Protein AF-A0A0V8GBV1-F1 (afdb_monomer_lite)

Sequence (174 aa):
MRLFLKKRAISERYWIPQSDWQRTCARRNVKMQTRPYETFVGLAYNKEKQLVQITKNTLASASIFYVTLLEEQSIHPNILNQQSSLSVQQVHPESKHIDSVSEFELLDLYVRKEGIGERGLLLEALIDDLQCQYNKFSVHGSYNHISHSGLISLECFSRYGFKLENGKLIYQKT

Organism: NCBI:txid296995

Secondary structure (DSSP, 8-state):
-----------S-EEEPGGGHHHHHHHTT--PPP-TTEEEEEEEE-TT--EEEEEEEE-SSEEEEEEEE---TTT-TTGGG-EEEEEEEEEE---S-TTPPEEEEEEEEE--TT-TTHHHHHHHHHHHHHHHH-SSEEEEEEHHHHTTTTTS-THHHHTTT-EEETTEEEEEE-

Foldseek 3Di:
DDDPPPPPPLPQKFFDDPVCPVVVCVVQVWDDDDDPQKAWQGWMQGNVRFIWTWIWHDDPFKIKIWIATTHDCVPDVPSRPDIWMWMKGFPDDDDPDPPDATEIEGDETGADPPRRRVSVVRVVSVVVVCVVPDQWYKYKYQQCHHCVNVVNPPVSLVVSQWDADPRMTMHIDD

pLDDT: mean 83.97, std 16.9, range [31.09, 97.44]

Radius of gyration: 17.52 Å; chains: 1; bounding box: 58×37×48 Å

Structure (mmCIF, N/CA/C/O backbone):
data_AF-A0A0V8GBV1-F1
#
_entry.id   AF-A0A0V8GBV1-F1
#
loop_
_atom_site.group_PDB
_atom_site.id
_atom_site.type_symbol
_atom_site.label_atom_id
_atom_site.label_alt_id
_atom_site.label_comp_id
_atom_site.label_asym_id
_atom_site.label_entity_id
_atom_site.label_seq_id
_atom_site.pdbx_PDB_ins_code
_atom_site.Cartn_x
_atom_site.Cartn_y
_atom_site.Cartn_z
_atom_site.occupancy
_atom_site.B_iso_or_equiv
_atom_site.auth_seq_id
_atom_site.auth_comp_id
_atom_site.auth_asym_id
_atom_site.auth_atom_id
_atom_site.pdbx_PDB_model_num
ATOM 1 N N . MET A 1 1 ? -35.971 6.875 -22.076 1.00 33.56 1 MET A N 1
ATOM 2 C CA . MET A 1 1 ? -34.588 7.373 -21.918 1.00 33.56 1 MET A CA 1
ATOM 3 C C . MET A 1 1 ? -34.073 6.880 -20.566 1.00 33.56 1 MET A C 1
ATOM 5 O O . MET A 1 1 ? -34.588 7.306 -19.543 1.00 33.56 1 MET A O 1
ATOM 9 N N . ARG A 1 2 ? -33.210 5.853 -20.543 1.00 31.09 2 ARG A N 1
ATOM 10 C CA . ARG A 1 2 ? -32.771 5.193 -19.299 1.00 31.09 2 ARG A CA 1
ATOM 11 C C . ARG A 1 2 ? -31.700 6.048 -18.615 1.00 31.09 2 ARG A C 1
ATOM 13 O O . ARG A 1 2 ? -30.622 6.238 -19.169 1.00 31.09 2 ARG A O 1
ATOM 20 N N . LEU A 1 3 ? -32.017 6.557 -17.427 1.00 33.84 3 LEU A N 1
ATOM 21 C CA . LEU A 1 3 ? -31.075 7.213 -16.521 1.00 33.84 3 LEU A CA 1
ATOM 22 C C . LEU A 1 3 ? -30.039 6.183 -16.055 1.00 33.84 3 LEU A C 1
ATOM 24 O O . LEU A 1 3 ? -30.334 5.315 -15.235 1.00 33.84 3 LEU A O 1
ATOM 28 N N . PHE A 1 4 ? -28.820 6.271 -16.585 1.00 35.31 4 PHE A N 1
ATOM 29 C CA . PHE A 1 4 ? -27.673 5.564 -16.028 1.00 35.31 4 PHE A CA 1
ATOM 30 C C . PHE A 1 4 ? -27.295 6.230 -14.702 1.00 35.31 4 PHE A C 1
ATOM 32 O O . PHE A 1 4 ? -26.494 7.162 -14.654 1.00 35.31 4 PHE A O 1
ATOM 39 N N . LEU A 1 5 ? -27.881 5.744 -13.607 1.00 35.97 5 LEU A N 1
ATOM 40 C CA . LEU A 1 5 ? -27.329 5.931 -12.271 1.00 35.97 5 LEU A CA 1
ATOM 41 C C . LEU A 1 5 ? -25.940 5.284 -12.272 1.00 35.97 5 LEU A C 1
ATOM 43 O O . LEU A 1 5 ? -25.814 4.067 -12.135 1.00 35.97 5 LEU A O 1
ATOM 47 N N . LYS A 1 6 ? -24.887 6.094 -12.457 1.00 36.16 6 LYS A N 1
ATOM 48 C CA . LYS A 1 6 ? -23.524 5.709 -12.080 1.00 36.16 6 LYS A CA 1
ATOM 49 C C . LYS A 1 6 ? -23.612 5.252 -10.626 1.00 36.16 6 LYS A C 1
ATOM 51 O O . LYS A 1 6 ? -23.778 6.083 -9.733 1.00 36.16 6 LYS A O 1
ATOM 56 N N . LYS A 1 7 ? -23.561 3.935 -10.390 1.00 35.06 7 LYS A N 1
ATOM 57 C CA . LYS A 1 7 ? -23.352 3.376 -9.053 1.00 35.06 7 LYS A CA 1
ATOM 58 C C . LYS A 1 7 ? -22.144 4.119 -8.490 1.00 35.06 7 LYS A C 1
ATOM 60 O O . LYS A 1 7 ? -21.058 4.003 -9.051 1.00 35.06 7 LYS A O 1
ATOM 65 N N . ARG A 1 8 ? -22.344 4.943 -7.455 1.00 38.44 8 ARG A N 1
ATOM 66 C CA . ARG A 1 8 ? -21.233 5.535 -6.704 1.00 38.44 8 ARG A CA 1
ATOM 67 C C . ARG A 1 8 ? -20.349 4.363 -6.302 1.00 38.44 8 ARG A C 1
ATOM 69 O O . ARG A 1 8 ? -20.817 3.488 -5.577 1.00 38.44 8 ARG A O 1
ATOM 76 N N . ALA A 1 9 ? -19.133 4.306 -6.840 1.00 47.94 9 ALA A N 1
ATOM 77 C CA . ALA A 1 9 ? -18.145 3.349 -6.383 1.00 47.94 9 ALA A CA 1
ATOM 78 C C . ALA A 1 9 ? -18.009 3.583 -4.877 1.00 47.94 9 ALA A C 1
ATOM 80 O O . ALA A 1 9 ? -17.652 4.679 -4.445 1.00 47.94 9 ALA A O 1
ATOM 81 N N . ILE A 1 10 ? -18.438 2.610 -4.077 1.00 50.66 10 ILE A N 1
ATOM 82 C CA . ILE A 1 10 ? -18.266 2.670 -2.632 1.00 50.66 10 ILE A CA 1
ATOM 83 C C . ILE A 1 10 ? -16.757 2.641 -2.433 1.00 50.66 10 ILE A C 1
ATOM 85 O O . ILE A 1 10 ? -16.124 1.645 -2.779 1.00 50.66 10 ILE A O 1
ATOM 89 N N . SER A 1 11 ? -16.192 3.756 -1.965 1.00 56.62 11 SER A N 1
ATOM 90 C CA . SER A 1 11 ? -14.765 3.849 -1.676 1.00 56.62 11 SER A CA 1
ATOM 91 C C . SER A 1 11 ? -14.418 2.726 -0.708 1.00 56.62 11 SER A C 1
ATOM 93 O O . SER A 1 11 ? -14.950 2.682 0.401 1.00 56.62 11 SER A O 1
ATOM 95 N N . GLU A 1 12 ? -13.580 1.781 -1.135 1.00 65.94 12 GLU A N 1
ATOM 96 C CA . GLU A 1 12 ? -13.220 0.618 -0.312 1.00 65.94 12 GLU A CA 1
ATOM 97 C C . GLU A 1 12 ? -12.331 1.004 0.877 1.00 65.94 12 GLU A C 1
ATOM 99 O O . GLU A 1 12 ? -11.981 0.151 1.681 1.00 65.94 12 GLU A O 1
ATOM 104 N N . ARG A 1 13 ? -11.942 2.277 0.966 1.00 78.94 13 ARG A N 1
ATOM 105 C CA . ARG A 1 13 ? -11.096 2.866 2.001 1.00 78.94 13 ARG A CA 1
ATOM 106 C C . ARG A 1 13 ? -11.103 4.390 1.904 1.00 78.94 13 ARG A C 1
ATOM 108 O O . ARG A 1 13 ? -11.624 4.944 0.935 1.00 78.94 13 ARG A O 1
ATOM 115 N N . TYR A 1 14 ? -10.510 5.061 2.883 1.00 87.69 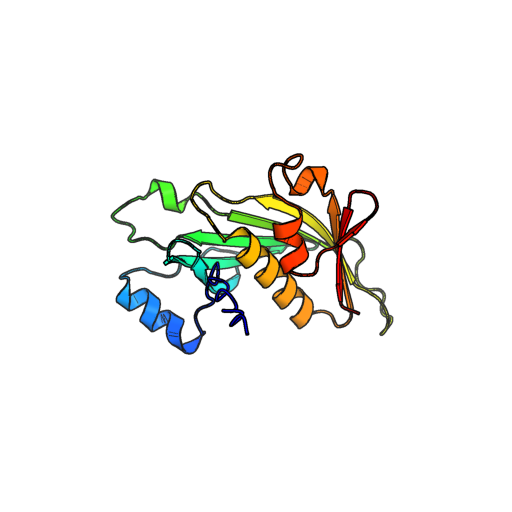14 TYR A N 1
ATOM 116 C CA . TYR A 1 14 ? -10.365 6.515 2.898 1.00 87.69 14 TYR A CA 1
ATOM 117 C C . TYR A 1 14 ? -9.114 6.937 3.671 1.00 87.69 14 TYR A C 1
ATOM 119 O O . TYR A 1 14 ? -9.041 6.692 4.874 1.00 87.69 14 TYR A O 1
ATOM 127 N N . TRP A 1 15 ? -8.159 7.593 3.008 1.00 93.69 15 TRP A N 1
ATOM 128 C CA . TRP A 1 15 ? -7.022 8.231 3.677 1.00 93.69 15 TRP A CA 1
ATOM 129 C C . TRP A 1 15 ? -7.487 9.444 4.476 1.00 93.69 15 TRP A C 1
ATOM 131 O O . TRP A 1 15 ? -8.223 10.295 3.980 1.00 93.69 15 TRP A O 1
ATOM 141 N N . ILE A 1 16 ? -7.059 9.520 5.730 1.00 94.44 16 ILE A N 1
ATOM 142 C CA . ILE A 1 16 ? -7.375 10.637 6.614 1.00 94.44 16 ILE A CA 1
ATOM 143 C C . ILE A 1 16 ? -6.343 11.740 6.353 1.00 94.44 16 ILE A C 1
ATOM 145 O O . ILE A 1 16 ? -5.144 11.456 6.410 1.00 94.44 16 ILE A O 1
ATOM 149 N N . PRO A 1 17 ? -6.766 12.992 6.106 1.00 94.62 17 PRO A N 1
ATOM 150 C CA . PRO A 1 17 ? -5.842 14.110 5.957 1.00 94.62 17 PRO A CA 1
ATOM 151 C C . PRO A 1 17 ? -4.926 14.262 7.172 1.00 94.62 17 PRO A C 1
ATOM 153 O O . PRO A 1 17 ? -5.359 14.080 8.311 1.00 94.62 17 PRO A O 1
ATOM 156 N N . GLN A 1 18 ? -3.674 14.661 6.946 1.00 92.69 18 GLN A N 1
ATOM 157 C CA . GLN A 1 18 ? -2.689 14.833 8.019 1.00 92.69 18 GLN A CA 1
ATOM 158 C C . GLN A 1 18 ? -3.154 15.785 9.128 1.00 92.69 18 GLN A C 1
ATOM 160 O O . GLN A 1 18 ? -2.941 15.518 10.311 1.00 92.69 18 GLN A O 1
ATOM 165 N N . SER A 1 19 ? -3.862 16.856 8.763 1.00 94.94 19 SER A N 1
ATOM 166 C CA . SER A 1 19 ? -4.460 17.812 9.704 1.00 94.94 19 SER A CA 1
ATOM 167 C C . SER A 1 19 ? -5.516 17.195 10.633 1.00 94.94 19 SER A C 1
ATOM 169 O O . SER A 1 19 ? -5.836 17.773 11.672 1.00 94.94 19 SER A O 1
ATOM 171 N N . ASP A 1 20 ? -6.045 16.017 10.296 1.00 95.25 20 ASP A N 1
ATOM 172 C CA . ASP A 1 20 ? -7.114 15.340 11.025 1.00 95.25 20 ASP A CA 1
ATOM 173 C C . ASP A 1 20 ? -6.639 14.154 11.865 1.00 95.25 20 ASP A C 1
ATOM 175 O O . ASP A 1 20 ? -7.445 13.599 12.619 1.00 95.25 20 ASP A O 1
ATOM 179 N N . TRP A 1 21 ? -5.363 13.760 11.787 1.00 94.19 21 TRP A N 1
ATOM 180 C CA . TRP A 1 21 ? -4.869 12.551 12.456 1.00 94.19 21 TRP A CA 1
ATOM 181 C C . TRP A 1 21 ? -5.071 12.591 13.972 1.00 94.19 21 TRP A C 1
ATOM 183 O O . TRP A 1 21 ? -5.759 11.731 14.523 1.00 94.19 21 TRP A O 1
ATOM 193 N N . GLN A 1 22 ? -4.564 13.631 14.644 1.00 91.75 22 GLN A N 1
ATOM 194 C CA . GLN A 1 22 ? -4.686 13.771 16.102 1.00 91.75 22 GLN A CA 1
ATOM 195 C C . GLN A 1 22 ? -6.151 13.787 16.556 1.00 91.75 22 GLN A C 1
ATOM 197 O O . GLN A 1 22 ? -6.534 13.074 17.484 1.00 91.75 22 GLN A O 1
ATOM 202 N N . ARG A 1 23 ? -6.992 14.558 15.853 1.00 93.69 23 ARG A N 1
ATOM 203 C CA . ARG A 1 23 ? -8.432 14.662 16.125 1.00 93.69 23 ARG A CA 1
ATOM 204 C C . ARG A 1 23 ? -9.128 13.310 15.976 1.00 93.69 23 ARG A C 1
ATOM 206 O O . ARG A 1 23 ? -10.001 12.975 16.774 1.00 93.69 23 ARG A O 1
ATOM 213 N N . THR A 1 24 ? -8.766 12.550 14.948 1.00 92.31 24 THR A N 1
ATOM 214 C CA . THR A 1 24 ? -9.372 11.252 14.645 1.00 92.31 24 THR A CA 1
ATOM 215 C C . THR A 1 24 ? -9.006 10.209 15.695 1.00 92.31 24 THR A C 1
ATOM 217 O O . THR A 1 24 ? -9.902 9.537 16.206 1.00 92.31 24 THR A O 1
ATOM 220 N N . CYS A 1 25 ? -7.730 10.134 16.082 1.00 90.19 25 CYS A N 1
ATOM 221 C CA . CYS A 1 25 ? -7.274 9.260 17.162 1.00 90.19 25 CYS A CA 1
ATOM 222 C C . CYS A 1 25 ? -7.949 9.603 18.497 1.00 90.19 25 CYS A C 1
ATOM 224 O O . CYS A 1 25 ? -8.494 8.713 19.146 1.00 90.19 25 CYS A O 1
ATOM 226 N N . ALA A 1 26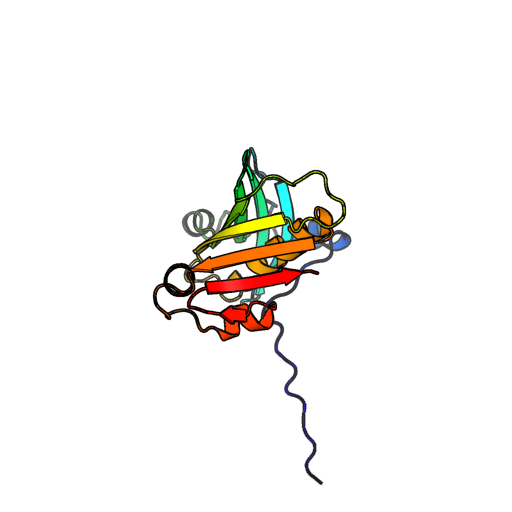 ? -8.010 10.891 18.861 1.00 89.44 26 ALA A N 1
ATOM 227 C CA . ALA A 1 26 ? -8.651 11.342 20.098 1.00 89.44 26 ALA A CA 1
ATOM 228 C C . ALA A 1 26 ? -10.145 10.976 20.154 1.00 89.44 26 ALA A C 1
ATOM 230 O O . ALA A 1 26 ? -10.619 10.464 21.163 1.00 89.44 26 ALA A O 1
ATOM 231 N N . ARG A 1 27 ? -10.887 11.167 19.052 1.00 89.19 27 ARG A N 1
ATOM 232 C CA . ARG A 1 27 ? -12.318 10.811 18.964 1.00 89.19 27 ARG A CA 1
ATOM 233 C C . ARG A 1 27 ? -12.593 9.319 19.123 1.00 89.19 27 ARG A C 1
ATOM 235 O O . ARG A 1 27 ? -13.683 8.952 19.544 1.00 89.19 27 ARG A O 1
ATOM 242 N N . ARG A 1 28 ? -11.645 8.472 18.726 1.00 85.12 28 ARG A N 1
ATOM 243 C CA . ARG A 1 28 ? -11.743 7.010 18.822 1.00 85.12 28 ARG A CA 1
ATOM 244 C C . ARG A 1 28 ? -11.073 6.458 20.081 1.00 85.12 28 ARG A C 1
ATOM 246 O O . ARG A 1 28 ? -11.062 5.248 20.240 1.00 85.12 28 ARG A O 1
ATOM 253 N N . ASN A 1 29 ? -10.518 7.328 20.931 1.00 86.31 29 ASN A N 1
ATOM 254 C CA . ASN A 1 29 ? -9.757 6.962 22.125 1.00 86.31 29 ASN A CA 1
ATOM 255 C C . ASN A 1 29 ? -8.619 5.957 21.843 1.00 86.31 29 ASN A C 1
ATOM 257 O O . ASN A 1 29 ? -8.317 5.075 22.643 1.00 86.31 29 ASN A O 1
ATOM 261 N N . VAL A 1 30 ? -7.961 6.101 20.689 1.00 86.38 30 VAL A N 1
ATOM 262 C CA . VAL A 1 30 ? -6.807 5.275 20.308 1.00 86.38 30 VAL A CA 1
ATOM 263 C C . VAL A 1 30 ? -5.535 6.106 20.244 1.00 86.38 30 VAL A C 1
ATOM 265 O O . VAL A 1 30 ? -5.568 7.325 20.059 1.00 86.38 30 VAL A O 1
ATOM 268 N N . LYS A 1 31 ? -4.388 5.435 20.352 1.00 85.38 31 LYS A N 1
ATOM 269 C CA . LYS A 1 31 ? -3.067 6.044 20.174 1.00 85.38 31 LYS A CA 1
ATOM 270 C C . LYS A 1 31 ? -2.412 5.490 18.917 1.00 85.38 31 LYS A C 1
ATOM 272 O O . LYS A 1 31 ? -2.490 4.292 18.659 1.00 85.38 31 LYS A O 1
ATOM 277 N N . MET A 1 32 ? -1.751 6.366 18.163 1.00 86.75 32 MET A N 1
ATOM 278 C CA . MET A 1 32 ? -0.847 5.936 17.096 1.00 86.75 32 MET A CA 1
ATOM 279 C C . MET A 1 32 ? 0.281 5.109 17.711 1.00 86.75 32 MET A C 1
ATOM 281 O O . MET A 1 32 ? 0.804 5.455 18.774 1.00 86.75 32 MET A O 1
ATOM 285 N N . GLN A 1 33 ? 0.621 4.000 17.065 1.00 83.31 33 GLN A N 1
ATOM 286 C CA . GLN A 1 33 ? 1.700 3.135 17.516 1.00 83.31 33 GLN A CA 1
ATOM 287 C C . GLN A 1 33 ? 3.030 3.682 17.008 1.00 83.31 33 GLN A C 1
ATOM 289 O O . GLN A 1 33 ? 3.184 3.935 15.817 1.00 83.31 33 GLN A O 1
ATOM 294 N N . THR A 1 34 ? 4.014 3.817 17.888 1.00 81.56 34 THR A N 1
ATOM 295 C CA . THR A 1 34 ? 5.388 4.113 17.475 1.00 81.56 34 THR A CA 1
ATOM 296 C C . THR A 1 34 ? 6.184 2.824 17.544 1.00 81.56 34 THR A C 1
ATOM 298 O O . THR A 1 34 ? 6.281 2.221 18.613 1.00 81.56 34 THR A O 1
ATOM 301 N N . ARG A 1 35 ? 6.746 2.396 16.414 1.00 81.44 35 ARG A N 1
ATOM 302 C CA . ARG A 1 35 ? 7.586 1.201 16.333 1.00 81.44 35 ARG A CA 1
ATOM 303 C C . ARG A 1 35 ? 9.012 1.599 15.955 1.00 81.44 35 ARG A C 1
ATOM 305 O O . ARG A 1 35 ? 9.182 2.443 15.074 1.00 81.44 35 ARG A O 1
ATOM 312 N N . PRO A 1 36 ? 10.041 1.040 16.615 1.00 79.38 36 PRO A N 1
ATOM 313 C CA . PRO A 1 36 ? 11.421 1.251 16.200 1.00 79.38 36 PRO A CA 1
ATOM 314 C C . PRO A 1 36 ? 11.602 0.835 14.735 1.00 79.38 36 PRO A C 1
ATOM 316 O O . PRO A 1 36 ? 11.075 -0.196 14.327 1.00 79.38 36 PRO A O 1
ATOM 319 N N . TYR A 1 37 ? 12.356 1.624 13.965 1.00 86.31 37 TYR A N 1
ATOM 320 C CA . TYR A 1 37 ? 12.694 1.359 12.553 1.00 86.31 37 TYR A CA 1
ATOM 321 C C . TYR A 1 37 ? 11.535 1.451 11.547 1.00 86.31 37 TYR A C 1
ATOM 323 O O . TYR A 1 37 ? 11.739 1.221 10.357 1.00 86.31 37 TYR A O 1
ATOM 331 N N . GLU A 1 38 ? 10.340 1.839 11.991 1.00 90.56 38 GLU A N 1
ATOM 332 C CA . GLU A 1 38 ? 9.210 2.121 11.114 1.00 90.56 38 GLU A CA 1
ATOM 333 C C . GLU A 1 38 ? 8.961 3.631 11.026 1.00 90.56 38 GLU A C 1
ATOM 335 O O . GLU A 1 38 ? 8.834 4.326 12.036 1.00 90.56 38 GLU A O 1
ATOM 340 N N . THR A 1 39 ? 8.863 4.146 9.805 1.00 93.25 39 THR A N 1
ATOM 341 C CA . THR A 1 39 ? 8.408 5.502 9.521 1.00 93.25 39 THR A CA 1
ATOM 342 C C . THR A 1 39 ? 6.897 5.520 9.348 1.00 93.25 39 THR A C 1
ATOM 344 O O . THR A 1 39 ? 6.276 4.591 8.828 1.00 93.25 39 THR A O 1
ATOM 347 N N . PHE A 1 40 ? 6.278 6.595 9.821 1.00 94.25 40 PHE A N 1
ATOM 348 C CA . PHE A 1 40 ? 4.844 6.789 9.698 1.00 94.25 40 PHE A CA 1
ATOM 349 C C . PHE A 1 40 ? 4.488 7.270 8.287 1.00 94.25 40 PHE A C 1
ATOM 351 O O . PHE A 1 40 ? 5.052 8.259 7.824 1.00 94.25 40 PHE A O 1
ATOM 358 N N . VAL A 1 41 ? 3.541 6.595 7.628 1.00 95.31 41 VAL A N 1
ATOM 359 C CA . VAL A 1 41 ? 3.074 6.944 6.273 1.00 95.31 41 VAL A CA 1
ATOM 360 C C . VAL A 1 41 ? 1.742 7.687 6.336 1.00 95.31 41 VAL A C 1
ATOM 362 O O . VAL A 1 41 ? 1.582 8.734 5.716 1.00 95.31 41 VAL A O 1
ATOM 365 N N . GLY A 1 42 ? 0.775 7.179 7.104 1.00 95.19 42 GLY A N 1
ATOM 366 C CA . GLY A 1 42 ? -0.536 7.816 7.188 1.00 95.19 42 GLY A CA 1
ATOM 367 C C . GLY A 1 42 ? -1.549 7.080 8.054 1.00 95.19 42 GLY A C 1
ATOM 368 O O . GLY A 1 42 ? -1.303 5.977 8.543 1.00 95.19 42 GLY A O 1
ATOM 369 N N . LEU A 1 43 ? -2.720 7.701 8.220 1.00 95.38 43 LEU A N 1
ATOM 370 C CA . LEU A 1 43 ? -3.913 7.053 8.766 1.00 95.38 43 LEU A CA 1
ATOM 371 C C . LEU A 1 43 ? -4.964 6.885 7.679 1.00 95.38 43 LEU A C 1
ATOM 373 O O . LEU A 1 43 ? -5.142 7.760 6.831 1.00 95.38 43 LEU A O 1
ATOM 377 N N . ALA A 1 44 ? -5.730 5.807 7.768 1.00 94.88 44 ALA A N 1
ATOM 378 C CA . ALA A 1 44 ? -6.871 5.588 6.899 1.00 94.88 44 ALA A CA 1
ATOM 379 C C . ALA A 1 44 ? -8.011 4.872 7.624 1.00 94.88 44 ALA A C 1
ATOM 381 O O . ALA A 1 44 ? -7.841 4.299 8.698 1.00 94.88 44 ALA A O 1
ATOM 382 N N . TYR A 1 45 ? -9.180 4.879 6.997 1.00 91.25 45 TYR A N 1
ATOM 383 C CA . TYR A 1 45 ? -10.226 3.906 7.258 1.00 91.25 45 TYR A CA 1
ATOM 384 C C . TYR A 1 45 ? -10.181 2.819 6.189 1.00 91.25 45 TYR A C 1
ATOM 386 O O . TYR A 1 45 ? -10.168 3.137 4.998 1.00 91.25 45 TYR A O 1
ATOM 394 N N . ASN A 1 46 ? -10.192 1.550 6.593 1.00 88.00 46 ASN A N 1
ATOM 395 C CA . ASN A 1 46 ? -10.396 0.443 5.656 1.00 88.00 46 ASN A CA 1
ATOM 396 C C . ASN A 1 46 ? -11.891 0.299 5.283 1.00 88.00 46 ASN A C 1
ATOM 398 O O . ASN A 1 46 ? -12.729 1.115 5.691 1.00 88.00 46 ASN A O 1
ATOM 402 N N . LYS A 1 47 ? -12.254 -0.737 4.515 1.00 85.12 47 LYS A N 1
ATOM 403 C CA . LYS A 1 47 ? -13.632 -0.923 4.019 1.00 85.12 47 LYS A CA 1
ATOM 404 C C . LYS A 1 47 ? -14.645 -1.114 5.143 1.00 85.12 47 LYS A C 1
ATOM 406 O O . LYS A 1 47 ? -15.805 -0.728 5.008 1.00 85.12 47 LYS A O 1
ATOM 411 N N . GLU A 1 48 ? -14.195 -1.671 6.259 1.00 84.44 48 GLU A N 1
ATOM 412 C CA . GLU A 1 48 ? -14.996 -1.918 7.457 1.00 84.44 48 GLU A CA 1
ATOM 413 C C . GLU A 1 48 ? -15.094 -0.684 8.368 1.00 84.44 48 GLU A C 1
ATOM 415 O O . GLU A 1 48 ? -15.661 -0.754 9.456 1.00 84.44 48 GLU A O 1
ATOM 420 N N . LYS A 1 49 ? -14.578 0.475 7.928 1.00 86.62 49 LYS A N 1
ATOM 421 C CA . LYS A 1 49 ? -14.491 1.720 8.715 1.00 86.62 49 LYS A CA 1
ATOM 422 C C . LYS A 1 49 ? -13.658 1.570 9.989 1.00 86.62 49 LYS A C 1
ATOM 424 O O . LYS A 1 49 ? -13.821 2.351 10.937 1.00 86.62 49 LYS A O 1
ATOM 429 N N . GLN A 1 50 ? -12.756 0.596 9.996 1.00 87.38 50 GLN A N 1
ATOM 430 C CA . GLN A 1 50 ? -11.753 0.449 11.032 1.00 87.38 50 GLN A CA 1
ATOM 431 C C . GLN A 1 50 ? -10.645 1.475 10.808 1.00 87.38 50 GLN A C 1
ATOM 433 O O . GLN A 1 50 ? -10.217 1.686 9.671 1.00 87.38 50 GLN A O 1
ATOM 438 N N . LEU A 1 51 ? -10.212 2.132 11.883 1.00 91.06 51 LEU A N 1
ATOM 439 C CA . LEU A 1 51 ? -9.101 3.075 11.833 1.00 91.06 51 LEU A CA 1
ATOM 440 C C . LEU A 1 51 ? -7.797 2.284 11.780 1.00 91.06 51 LEU A C 1
ATOM 442 O O . LEU A 1 51 ? -7.512 1.501 12.681 1.00 91.06 51 LEU A O 1
ATOM 446 N N . VAL A 1 52 ? -7.010 2.498 10.737 1.00 92.44 52 VAL A N 1
ATOM 447 C CA . VAL A 1 52 ? -5.737 1.815 10.536 1.00 92.44 5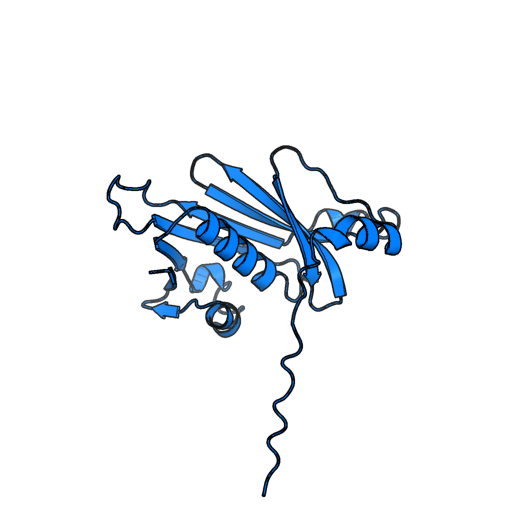2 VAL A CA 1
ATOM 448 C C . VAL A 1 52 ? -4.604 2.820 10.390 1.00 92.44 52 VAL A C 1
ATOM 450 O O . VAL A 1 52 ? -4.780 3.923 9.867 1.00 92.44 52 VAL A O 1
ATOM 453 N N . GLN A 1 53 ? -3.434 2.419 10.863 1.00 93.69 53 GLN A N 1
ATOM 454 C CA . GLN A 1 53 ? -2.175 3.123 10.713 1.00 93.69 53 GLN A CA 1
ATOM 455 C C . GLN A 1 53 ? -1.323 2.416 9.668 1.00 93.69 53 GLN A C 1
ATOM 457 O O . GLN A 1 53 ? -1.169 1.196 9.714 1.00 93.69 53 GLN A O 1
ATOM 462 N N . ILE A 1 54 ? -0.744 3.198 8.763 1.00 95.69 54 ILE A N 1
ATOM 463 C CA . ILE A 1 54 ? 0.175 2.719 7.744 1.00 95.69 54 ILE A CA 1
ATOM 464 C C . ILE A 1 54 ? 1.583 3.172 8.116 1.00 95.69 54 ILE A C 1
ATOM 466 O O . ILE A 1 54 ? 1.816 4.355 8.386 1.00 95.69 54 ILE A O 1
ATOM 470 N N . THR A 1 55 ? 2.515 2.229 8.133 1.00 95.25 55 THR A N 1
ATOM 471 C CA . THR A 1 55 ? 3.937 2.472 8.386 1.00 95.25 55 THR A CA 1
ATOM 472 C C . THR A 1 55 ? 4.795 1.815 7.315 1.00 95.25 55 THR A C 1
ATOM 474 O O . THR A 1 55 ? 4.340 0.928 6.592 1.00 95.25 55 THR A O 1
ATOM 477 N N . LYS A 1 56 ? 6.041 2.266 7.201 1.00 95.50 56 LYS A N 1
ATOM 478 C CA . LYS A 1 56 ? 7.045 1.736 6.282 1.00 95.50 56 LYS A CA 1
ATOM 479 C C . LYS A 1 56 ? 8.321 1.423 7.054 1.00 95.50 56 LYS A C 1
ATOM 481 O O . LYS A 1 56 ? 8.790 2.246 7.826 1.00 95.50 56 LYS A O 1
ATOM 486 N N . ASN A 1 57 ? 8.909 0.260 6.826 1.00 94.50 57 ASN A N 1
ATOM 487 C CA . ASN A 1 57 ? 10.266 -0.062 7.254 1.00 94.50 57 ASN A CA 1
ATOM 488 C C . ASN A 1 57 ? 11.172 -0.089 6.020 1.00 94.50 57 ASN A C 1
ATOM 490 O O . ASN A 1 57 ? 10.917 -0.848 5.082 1.00 94.50 57 ASN A O 1
ATOM 494 N N . THR A 1 58 ? 12.203 0.753 6.023 1.00 91.12 58 THR A N 1
ATOM 495 C CA . THR A 1 58 ? 13.187 0.842 4.941 1.00 91.12 58 THR A CA 1
ATOM 496 C C . THR A 1 58 ? 14.445 0.075 5.329 1.00 91.12 58 THR A C 1
ATOM 498 O O . THR A 1 58 ? 15.129 0.424 6.290 1.00 91.12 58 THR A O 1
ATOM 501 N N . LEU A 1 59 ? 14.779 -0.938 4.538 1.00 86.06 59 LEU A N 1
ATOM 502 C CA . LEU A 1 59 ? 16.032 -1.687 4.583 1.00 86.06 59 LEU A CA 1
ATOM 503 C C . LEU A 1 59 ? 16.928 -1.259 3.407 1.00 86.06 59 LEU A C 1
ATOM 505 O O . LEU A 1 59 ? 16.490 -0.534 2.518 1.00 86.06 59 LEU A O 1
ATOM 509 N N . ALA A 1 60 ? 18.182 -1.722 3.377 1.00 81.19 60 ALA A N 1
ATOM 510 C CA . ALA A 1 60 ? 19.186 -1.266 2.405 1.00 81.19 60 ALA A CA 1
ATOM 511 C C . ALA A 1 60 ? 18.734 -1.336 0.930 1.00 81.19 60 ALA A C 1
ATOM 513 O O . ALA A 1 60 ? 19.027 -0.425 0.165 1.00 81.19 60 ALA A O 1
ATOM 514 N N . SER A 1 61 ? 18.019 -2.392 0.535 1.00 84.38 61 SER A N 1
ATOM 515 C CA . SER A 1 61 ? 17.495 -2.576 -0.830 1.00 84.38 61 SER A CA 1
ATOM 516 C C . SER A 1 61 ? 16.010 -2.939 -0.867 1.00 84.38 61 SER A C 1
ATOM 518 O O . SER A 1 61 ? 15.481 -3.248 -1.931 1.00 84.38 61 SER A O 1
ATOM 520 N N . ALA A 1 62 ? 15.327 -2.930 0.277 1.00 91.81 62 ALA A N 1
ATOM 521 C CA . ALA A 1 62 ? 13.948 -3.385 0.385 1.00 91.81 62 ALA A CA 1
ATOM 522 C C . ALA A 1 62 ? 13.123 -2.433 1.241 1.00 91.81 62 ALA A C 1
ATOM 524 O O . ALA A 1 62 ? 13.632 -1.787 2.152 1.00 91.81 62 ALA A O 1
ATOM 525 N N . SER A 1 63 ? 11.833 -2.357 0.958 1.00 94.81 63 SER A N 1
ATOM 526 C CA . SER A 1 63 ? 10.868 -1.633 1.775 1.00 94.81 63 SER A CA 1
ATOM 527 C C . SER A 1 63 ? 9.706 -2.550 2.109 1.00 94.81 63 SER A C 1
ATOM 529 O O . SER A 1 63 ? 9.234 -3.305 1.258 1.00 94.81 63 SER A O 1
ATOM 531 N N . ILE A 1 64 ? 9.244 -2.482 3.353 1.00 95.94 64 ILE A N 1
ATOM 532 C CA . ILE A 1 64 ? 8.065 -3.213 3.810 1.00 95.94 64 ILE A CA 1
ATOM 533 C C . ILE A 1 64 ? 7.054 -2.204 4.334 1.00 95.94 64 ILE A C 1
ATOM 535 O O . ILE A 1 64 ? 7.360 -1.427 5.234 1.00 95.94 64 ILE A O 1
ATOM 539 N N . PHE A 1 65 ? 5.857 -2.216 3.766 1.00 96.88 65 PHE A N 1
ATOM 540 C CA . PHE A 1 65 ? 4.724 -1.421 4.213 1.00 96.88 65 PHE A CA 1
ATOM 541 C C . PHE A 1 65 ? 3.836 -2.278 5.097 1.00 96.88 65 PHE A C 1
ATOM 543 O O . PHE A 1 65 ? 3.574 -3.435 4.770 1.00 96.88 65 PHE A O 1
ATOM 550 N N . TYR A 1 66 ? 3.333 -1.696 6.178 1.00 94.69 66 TYR A N 1
ATOM 551 C CA . TYR A 1 66 ? 2.432 -2.356 7.110 1.00 94.69 66 TYR A CA 1
ATOM 552 C C . TYR A 1 66 ? 1.137 -1.571 7.237 1.00 94.69 66 TYR A C 1
ATOM 554 O O . TYR A 1 66 ? 1.153 -0.345 7.301 1.00 94.69 66 TYR A O 1
ATOM 562 N N . VAL A 1 67 ? 0.017 -2.282 7.341 1.00 93.94 67 VAL A N 1
ATOM 563 C CA . VAL A 1 67 ? -1.254 -1.738 7.825 1.00 93.94 67 VAL A CA 1
ATOM 564 C C . VAL A 1 67 ? -1.537 -2.369 9.179 1.00 93.94 67 VAL A C 1
ATOM 566 O O . VAL A 1 67 ? -1.642 -3.590 9.305 1.00 93.94 67 VAL A O 1
ATOM 569 N N . THR A 1 68 ? -1.664 -1.518 10.189 1.00 90.38 68 THR A N 1
ATOM 570 C CA . THR A 1 68 ? -1.926 -1.904 11.573 1.00 90.38 68 THR A CA 1
ATOM 571 C C . THR A 1 68 ? -3.272 -1.363 11.998 1.00 90.38 68 THR A C 1
ATOM 573 O O . THR A 1 68 ? -3.525 -0.163 11.903 1.00 90.38 68 THR A O 1
ATOM 576 N N . LEU A 1 69 ? -4.134 -2.233 12.503 1.00 89.31 69 LEU A N 1
ATOM 577 C CA . LEU A 1 69 ? -5.393 -1.815 13.091 1.00 89.31 69 LEU A CA 1
ATOM 578 C C . LEU A 1 69 ? -5.154 -1.027 14.389 1.00 89.31 69 LEU A C 1
ATOM 580 O O . LEU A 1 69 ? -4.420 -1.477 15.269 1.00 89.31 69 LEU A O 1
ATOM 584 N N . LEU A 1 70 ? -5.780 0.145 14.513 1.00 86.88 70 LEU A N 1
ATOM 585 C CA . LEU A 1 70 ? -5.792 0.930 15.744 1.00 86.88 70 LEU A CA 1
ATOM 586 C C . LEU A 1 70 ? -7.103 0.667 16.495 1.00 86.88 70 LEU A C 1
ATOM 588 O O . LEU A 1 70 ? -8.135 1.260 16.178 1.00 86.88 70 LEU A O 1
ATOM 592 N N . GLU A 1 71 ? -7.055 -0.201 17.504 1.00 76.44 71 GLU A N 1
ATOM 593 C CA . GLU A 1 71 ? -8.160 -0.417 18.450 1.00 76.44 71 GLU A CA 1
ATOM 594 C C . GLU A 1 71 ? -7.812 0.121 19.841 1.00 76.44 71 GLU A C 1
ATOM 596 O O . GLU A 1 71 ? -6.644 0.357 20.169 1.00 76.44 71 GLU A O 1
ATOM 601 N N . GLU A 1 72 ? -8.834 0.299 20.682 1.00 64.81 72 GLU A N 1
ATOM 602 C CA . GLU A 1 72 ? -8.615 0.468 22.116 1.00 64.81 72 GLU A CA 1
ATOM 603 C C . GLU A 1 72 ? -7.889 -0.770 22.660 1.00 64.81 72 GLU A C 1
ATOM 605 O O . GLU A 1 72 ? -8.363 -1.901 22.533 1.00 64.81 72 GLU A O 1
ATOM 610 N N . GLN A 1 73 ? -6.735 -0.552 23.300 1.00 54.75 73 GLN A N 1
ATOM 611 C CA . GLN A 1 73 ? -5.890 -1.617 23.864 1.00 54.75 73 GLN A CA 1
ATOM 612 C C . GLN A 1 73 ? -6.636 -2.531 24.852 1.00 54.75 73 GLN A C 1
ATOM 614 O O . GLN A 1 73 ? -6.200 -3.654 25.092 1.00 54.75 73 GLN A O 1
ATOM 619 N N . SER A 1 74 ? -7.748 -2.062 25.421 1.00 54.09 74 SER A N 1
ATOM 620 C CA . SER A 1 74 ? -8.578 -2.780 26.389 1.00 54.09 74 SER A CA 1
ATOM 621 C C . SER A 1 74 ? -9.466 -3.869 25.782 1.00 54.09 74 SER A C 1
ATOM 623 O O . SER A 1 74 ? -9.928 -4.724 26.533 1.00 54.09 74 SER A O 1
ATOM 625 N N . ILE A 1 75 ? -9.727 -3.856 24.469 1.00 55.75 75 ILE A N 1
ATOM 626 C CA . ILE A 1 75 ? -10.771 -4.706 23.876 1.00 55.75 75 ILE A CA 1
ATOM 627 C C . ILE A 1 75 ? -10.179 -6.001 23.295 1.00 55.75 75 ILE A C 1
ATOM 629 O O . ILE A 1 75 ? -10.670 -7.085 23.613 1.00 55.75 75 ILE A O 1
ATOM 633 N N . HIS A 1 76 ? -9.092 -5.932 22.513 1.00 49.69 76 HIS A N 1
ATOM 634 C CA . HIS A 1 76 ? -8.534 -7.109 21.825 1.00 49.69 76 HIS A CA 1
ATOM 635 C C . HIS A 1 76 ? -6.991 -7.092 21.697 1.00 49.69 76 HIS A C 1
ATOM 637 O O . HIS A 1 76 ? -6.454 -6.834 20.616 1.00 49.69 76 HIS A O 1
ATOM 643 N N . PRO A 1 77 ? -6.237 -7.458 22.753 1.00 49.47 77 PRO A N 1
ATOM 644 C CA . PRO A 1 77 ? -4.767 -7.476 22.725 1.00 49.47 77 PRO A CA 1
ATOM 645 C C . PRO A 1 77 ? -4.168 -8.383 21.632 1.00 49.47 77 PRO A C 1
ATOM 647 O O . PRO A 1 77 ? -3.076 -8.112 21.141 1.00 49.47 77 PRO A O 1
ATOM 650 N N . ASN A 1 78 ? -4.888 -9.426 21.203 1.00 48.72 78 ASN A N 1
ATOM 651 C CA . ASN A 1 78 ? -4.399 -10.388 20.208 1.00 48.72 78 ASN A CA 1
ATOM 652 C C . ASN A 1 78 ? -4.592 -9.945 18.745 1.00 48.72 78 ASN A C 1
ATOM 654 O O . ASN A 1 78 ? -3.865 -10.430 17.879 1.00 48.72 78 ASN A O 1
ATOM 658 N N . ILE A 1 79 ? -5.528 -9.032 18.450 1.00 49.03 79 ILE A N 1
ATOM 659 C CA . ILE A 1 79 ? -5.740 -8.513 17.081 1.00 49.03 79 ILE A CA 1
ATOM 660 C C . ILE A 1 79 ? -4.623 -7.523 16.706 1.00 49.03 79 ILE A C 1
ATOM 662 O O . ILE A 1 79 ? -4.208 -7.458 15.551 1.00 49.03 79 ILE A O 1
ATOM 666 N N . LEU A 1 80 ? -4.049 -6.833 17.698 1.00 46.72 80 LEU A N 1
ATOM 667 C CA . LEU A 1 80 ? -2.969 -5.846 17.544 1.00 46.72 80 LEU A CA 1
ATOM 668 C C . LEU A 1 80 ? -1.659 -6.407 16.951 1.00 46.72 80 LEU A C 1
ATOM 670 O O . LEU A 1 80 ? -0.840 -5.630 16.457 1.00 46.72 80 LEU A O 1
ATOM 674 N N . ASN A 1 81 ? -1.468 -7.732 16.961 1.00 52.00 81 ASN A N 1
ATOM 675 C CA . ASN A 1 81 ? -0.293 -8.395 16.380 1.00 52.00 81 ASN A CA 1
ATOM 676 C C . ASN A 1 81 ? -0.500 -8.861 14.932 1.00 52.00 81 ASN A C 1
ATOM 678 O O . ASN A 1 81 ? 0.444 -9.348 14.314 1.00 52.00 81 ASN A O 1
ATOM 682 N N . GLN A 1 82 ? -1.708 -8.731 14.378 1.00 66.06 82 GLN A N 1
ATOM 683 C CA . GLN A 1 82 ? -1.969 -9.084 12.987 1.00 66.06 82 GLN A CA 1
ATOM 684 C C . GLN A 1 82 ? -1.883 -7.835 12.113 1.00 66.06 82 GLN A C 1
ATOM 686 O O . GLN A 1 82 ? -2.727 -6.943 12.186 1.00 66.06 82 GLN A O 1
ATOM 691 N N . GLN A 1 83 ? -0.849 -7.777 11.279 1.00 85.06 83 GLN A N 1
ATOM 692 C CA . GLN A 1 83 ? -0.646 -6.708 10.308 1.00 85.06 83 GLN A CA 1
ATOM 693 C C . GLN A 1 83 ? -0.856 -7.251 8.902 1.00 85.06 83 GLN A C 1
ATOM 695 O O . GLN A 1 83 ? -0.483 -8.385 8.600 1.00 85.06 83 GLN A O 1
ATOM 700 N N . SER A 1 84 ? -1.439 -6.427 8.041 1.00 92.94 84 SER A N 1
ATOM 701 C CA . SER A 1 84 ? -1.304 -6.632 6.600 1.00 92.94 84 SER A CA 1
ATOM 702 C C . SER A 1 84 ? 0.028 -6.037 6.162 1.00 92.94 84 SER A C 1
ATOM 704 O O . SER A 1 84 ? 0.456 -5.023 6.719 1.00 92.94 84 SER A O 1
ATOM 706 N N . SER A 1 85 ? 0.682 -6.643 5.179 1.00 94.88 85 SER A N 1
ATOM 707 C CA . SER A 1 85 ? 2.008 -6.221 4.742 1.00 94.88 85 SER A CA 1
ATOM 708 C C . SER A 1 85 ? 2.192 -6.323 3.238 1.00 94.88 85 SER A C 1
ATOM 710 O O . SER A 1 85 ? 1.648 -7.209 2.583 1.00 94.88 85 SER A O 1
ATOM 712 N N . LEU A 1 86 ? 3.009 -5.423 2.705 1.00 96.69 86 LEU A N 1
ATOM 713 C CA . LEU A 1 86 ? 3.516 -5.468 1.340 1.00 96.69 86 LEU A CA 1
ATOM 714 C C . LEU A 1 86 ? 5.027 -5.321 1.395 1.00 96.69 86 LEU A C 1
ATOM 716 O O . LEU A 1 86 ? 5.515 -4.381 2.019 1.00 96.69 86 LEU A O 1
ATOM 720 N N . SER A 1 87 ? 5.760 -6.200 0.720 1.00 96.75 87 SER A N 1
ATOM 721 C CA . SER A 1 87 ? 7.216 -6.110 0.616 1.00 96.75 87 SER A CA 1
ATOM 722 C C . SER A 1 87 ? 7.654 -5.917 -0.830 1.00 96.75 87 SER A C 1
ATOM 724 O O . SER A 1 87 ? 7.153 -6.553 -1.757 1.00 96.75 87 SER A O 1
ATOM 726 N N . VAL A 1 88 ? 8.604 -5.007 -1.019 1.00 96.88 88 VAL A N 1
ATOM 727 C CA . VAL A 1 88 ? 9.181 -4.677 -2.318 1.00 96.88 88 VAL A CA 1
ATOM 728 C C . VAL A 1 88 ? 10.699 -4.598 -2.197 1.00 96.88 88 VAL A C 1
ATOM 730 O O . VAL A 1 88 ? 11.218 -4.134 -1.181 1.00 96.88 88 VAL A O 1
ATOM 733 N N . GLN A 1 89 ? 11.415 -5.026 -3.230 1.00 95.56 89 GLN A N 1
ATOM 734 C CA . GLN A 1 89 ? 12.868 -4.932 -3.315 1.00 95.56 89 GLN A CA 1
ATOM 735 C C . GLN A 1 89 ? 13.282 -4.197 -4.585 1.00 95.56 89 GLN A C 1
ATOM 737 O O . GLN A 1 89 ? 12.752 -4.454 -5.658 1.00 95.56 89 GLN A O 1
ATOM 742 N N . GLN A 1 90 ? 14.252 -3.295 -4.484 1.00 92.75 90 GLN A N 1
ATOM 743 C CA . GLN A 1 90 ? 14.876 -2.692 -5.655 1.00 92.75 90 GLN A CA 1
ATOM 744 C C . GLN A 1 90 ? 15.819 -3.712 -6.309 1.00 92.75 90 GLN A C 1
ATOM 746 O O . GLN A 1 90 ? 16.739 -4.214 -5.661 1.00 92.75 90 GLN A O 1
ATOM 751 N N . VAL A 1 91 ? 15.584 -4.025 -7.586 1.00 88.06 91 VAL A N 1
ATOM 752 C CA . VAL A 1 91 ? 16.342 -5.050 -8.333 1.00 88.06 91 VAL A CA 1
ATOM 753 C C . VAL A 1 91 ? 17.581 -4.442 -8.989 1.00 88.06 91 VAL A C 1
ATOM 755 O O . VAL A 1 91 ? 18.645 -5.056 -9.010 1.00 88.06 91 VAL A O 1
ATOM 758 N N . HIS A 1 92 ? 17.463 -3.198 -9.454 1.00 71.62 92 HIS A N 1
ATOM 759 C CA . HIS A 1 92 ? 18.551 -2.448 -10.070 1.00 71.62 92 HIS A CA 1
ATOM 760 C C . HIS A 1 92 ? 18.731 -1.106 -9.338 1.00 71.62 92 HIS A C 1
ATOM 762 O O . HIS A 1 92 ? 17.828 -0.263 -9.384 1.00 71.62 92 HIS A O 1
ATOM 768 N N . PRO A 1 93 ? 19.866 -0.883 -8.642 1.00 60.59 93 PRO A N 1
ATOM 769 C CA . PRO A 1 93 ? 20.221 0.438 -8.135 1.00 60.59 93 PRO A CA 1
ATOM 770 C C . PRO A 1 93 ? 20.313 1.403 -9.319 1.00 60.59 93 PRO A C 1
ATOM 772 O O . PRO A 1 93 ? 20.889 1.038 -10.344 1.00 60.59 93 PRO A O 1
ATOM 775 N N . GLU A 1 94 ? 19.728 2.596 -9.189 1.00 56.12 94 GLU A N 1
ATOM 776 C CA . GLU A 1 94 ? 19.664 3.612 -10.248 1.00 56.12 94 GLU A CA 1
ATOM 777 C C . GLU A 1 94 ? 20.955 3.682 -11.074 1.00 56.12 94 GLU A C 1
ATOM 779 O O . GLU A 1 94 ? 22.045 3.952 -10.557 1.00 56.12 94 GLU A O 1
ATOM 784 N N . SER A 1 95 ? 20.841 3.496 -12.390 1.00 52.91 95 SER A N 1
ATOM 785 C CA . SER A 1 95 ? 21.889 3.987 -13.279 1.00 52.91 95 SER A CA 1
ATOM 786 C C . SER A 1 95 ? 21.830 5.518 -13.241 1.00 52.91 95 SER A C 1
ATOM 788 O O . SER A 1 95 ? 20.743 6.083 -13.282 1.00 52.91 95 SER A O 1
ATOM 790 N N . LYS A 1 96 ? 22.965 6.222 -13.196 1.00 52.44 96 LYS A N 1
ATOM 791 C CA . LYS A 1 96 ? 23.030 7.702 -13.114 1.00 52.44 96 LYS A CA 1
ATOM 792 C C . LYS A 1 96 ? 22.484 8.447 -14.353 1.00 52.44 96 LYS A C 1
ATOM 794 O O . LYS A 1 96 ? 22.827 9.605 -14.584 1.00 52.44 96 LYS A O 1
ATOM 799 N N . HIS A 1 97 ? 21.678 7.796 -15.183 1.00 57.06 97 HIS A N 1
ATOM 800 C CA . HIS A 1 97 ? 21.066 8.376 -16.365 1.00 57.06 97 HIS A CA 1
ATOM 801 C C . HIS A 1 97 ? 19.689 8.942 -16.016 1.00 57.06 97 HIS A C 1
ATOM 803 O O . HIS A 1 97 ? 18.849 8.255 -15.439 1.00 57.06 97 HIS A O 1
ATOM 809 N N . ILE A 1 98 ? 19.459 10.193 -16.419 1.00 60.19 98 ILE A N 1
ATOM 810 C CA . ILE A 1 98 ? 18.223 10.967 -16.197 1.00 60.19 98 ILE A CA 1
ATOM 811 C C . ILE A 1 98 ? 16.972 10.258 -16.760 1.00 60.19 98 ILE A C 1
ATOM 813 O O . ILE A 1 98 ? 15.862 10.502 -16.297 1.00 60.19 98 ILE A O 1
ATOM 817 N N . ASP A 1 99 ? 17.153 9.336 -17.710 1.00 65.50 99 ASP A N 1
ATOM 818 C CA . ASP A 1 99 ? 16.083 8.540 -18.320 1.00 65.50 99 ASP A CA 1
ATOM 819 C C . ASP A 1 99 ? 15.943 7.116 -17.778 1.00 65.50 99 ASP A C 1
ATOM 821 O O . ASP A 1 99 ? 15.137 6.341 -18.298 1.00 65.50 99 ASP A O 1
ATOM 825 N N . SER A 1 100 ? 16.710 6.750 -16.754 1.00 74.31 100 SER A N 1
ATOM 826 C CA . SER A 1 100 ? 16.647 5.396 -16.220 1.00 74.31 100 SER A CA 1
ATOM 827 C C . SER A 1 100 ? 15.357 5.144 -15.444 1.00 74.31 100 SER A C 1
ATOM 829 O O . SER A 1 100 ? 14.840 6.011 -14.741 1.00 74.31 100 SER A O 1
ATOM 831 N N . VAL A 1 101 ? 14.808 3.946 -15.633 1.00 84.88 101 VAL A N 1
ATOM 832 C CA . VAL A 1 101 ? 13.627 3.468 -14.917 1.00 84.88 101 VAL A CA 1
ATOM 833 C C . VAL A 1 101 ? 14.121 2.690 -13.706 1.00 84.88 101 VAL A C 1
ATOM 835 O O . VAL A 1 101 ? 14.822 1.693 -13.869 1.00 84.88 101 VAL A O 1
ATOM 838 N N . SER A 1 102 ? 13.749 3.121 -12.503 1.00 89.44 102 SER A N 1
ATOM 839 C CA . SER A 1 102 ? 14.024 2.349 -11.289 1.00 89.44 102 SER A CA 1
ATOM 840 C C . SER A 1 102 ? 13.125 1.118 -11.243 1.00 89.44 102 SER A C 1
ATOM 842 O O . SER A 1 102 ? 11.905 1.224 -11.384 1.00 89.44 102 SER A O 1
ATOM 844 N N . GLU A 1 103 ? 13.713 -0.061 -11.067 1.00 92.94 103 GLU A N 1
ATOM 845 C CA . GLU A 1 103 ? 12.982 -1.327 -11.107 1.00 92.94 103 GLU A CA 1
ATOM 846 C C . GLU A 1 103 ? 12.857 -1.966 -9.731 1.00 92.94 103 GLU A C 1
ATOM 848 O O . GLU A 1 103 ? 13.836 -2.119 -8.993 1.00 92.94 103 GLU A O 1
ATOM 853 N N . PHE A 1 104 ? 11.636 -2.395 -9.432 1.00 95.25 104 PHE A N 1
ATOM 854 C CA . PHE A 1 104 ? 11.253 -2.965 -8.156 1.00 95.25 104 PHE A CA 1
ATOM 855 C C . PHE A 1 104 ? 10.545 -4.303 -8.343 1.00 95.25 104 PHE A C 1
ATOM 857 O O . PHE A 1 104 ? 9.634 -4.420 -9.161 1.00 95.25 104 PHE A O 1
ATOM 864 N N . GLU A 1 105 ? 10.913 -5.288 -7.534 1.00 96.75 105 GLU A N 1
ATOM 865 C CA . GLU A 1 105 ? 10.218 -6.561 -7.421 1.00 96.75 105 GLU A CA 1
ATOM 866 C C . GLU A 1 105 ? 9.250 -6.521 -6.234 1.00 96.75 105 GLU A C 1
ATOM 868 O O . GLU A 1 105 ? 9.658 -6.323 -5.091 1.00 96.75 105 GLU A O 1
ATOM 873 N N . LEU A 1 106 ? 7.958 -6.703 -6.501 1.00 97.06 106 LEU A N 1
ATOM 874 C CA . LEU A 1 106 ? 6.928 -6.950 -5.499 1.00 97.06 106 LEU A CA 1
ATOM 875 C C . LEU A 1 106 ? 7.058 -8.403 -5.032 1.00 97.06 106 LEU A C 1
ATOM 877 O O . LEU A 1 106 ? 6.725 -9.325 -5.781 1.00 97.06 106 LEU A O 1
ATOM 881 N N . LEU A 1 107 ? 7.546 -8.579 -3.804 1.00 95.31 107 LEU A N 1
ATOM 882 C CA . LEU A 1 107 ? 7.884 -9.882 -3.240 1.00 95.31 107 LEU A CA 1
ATOM 883 C C . LEU A 1 107 ? 6.664 -10.557 -2.618 1.00 95.31 107 LEU A C 1
ATOM 885 O O . LEU A 1 107 ? 6.399 -11.712 -2.922 1.00 95.31 107 LEU A O 1
ATOM 889 N N . ASP A 1 108 ? 5.913 -9.842 -1.779 1.00 93.75 108 ASP A N 1
ATOM 890 C CA . ASP A 1 108 ? 4.749 -10.393 -1.083 1.00 93.75 108 ASP A CA 1
ATOM 891 C C . ASP A 1 108 ? 3.660 -9.333 -0.846 1.00 93.75 108 ASP A C 1
ATOM 893 O O . ASP A 1 108 ? 3.930 -8.128 -0.766 1.00 93.75 108 ASP A O 1
ATOM 897 N N . LEU A 1 109 ? 2.413 -9.796 -0.733 1.00 94.00 109 LEU A N 1
ATOM 898 C CA . LEU A 1 109 ? 1.242 -8.988 -0.411 1.00 94.00 109 LEU A CA 1
ATOM 899 C C . LEU A 1 109 ? 0.260 -9.778 0.453 1.00 94.00 109 LEU A C 1
ATOM 901 O O . LEU A 1 109 ? -0.716 -10.366 -0.022 1.00 94.00 109 LEU A O 1
ATOM 905 N N . TYR A 1 110 ? 0.479 -9.701 1.755 1.00 92.12 110 TYR A N 1
ATOM 906 C CA . TYR A 1 110 ? -0.354 -10.351 2.744 1.00 92.12 110 TYR A CA 1
ATOM 907 C C . TYR A 1 110 ? -1.402 -9.389 3.310 1.00 92.12 110 TYR A C 1
ATOM 909 O O . TYR A 1 110 ? -1.126 -8.231 3.627 1.00 92.12 110 TYR A O 1
ATOM 917 N N . VAL A 1 111 ? -2.629 -9.883 3.473 1.00 90.69 111 VAL A N 1
ATOM 918 C CA . VAL A 1 111 ? -3.720 -9.149 4.120 1.00 90.69 111 VAL A CA 1
ATOM 919 C C . VAL A 1 111 ? -4.321 -10.022 5.208 1.00 90.69 111 VAL A C 1
ATOM 921 O O . VAL A 1 111 ? -4.707 -11.160 4.936 1.00 90.69 111 VAL A O 1
ATOM 924 N N . ARG A 1 112 ? -4.419 -9.483 6.428 1.00 87.44 112 ARG A N 1
ATOM 925 C CA . ARG A 1 112 ? -5.075 -10.159 7.558 1.00 87.44 112 ARG A CA 1
ATOM 926 C C . ARG A 1 112 ? -6.540 -10.461 7.227 1.00 87.44 112 ARG A C 1
ATOM 928 O O . ARG A 1 112 ? -7.162 -9.761 6.427 1.00 87.44 112 ARG A O 1
ATOM 935 N N . LYS A 1 113 ? -7.115 -11.488 7.851 1.00 81.56 113 LYS A N 1
ATOM 936 C CA . LYS A 1 113 ? -8.444 -12.021 7.500 1.00 81.56 113 LYS A CA 1
ATOM 937 C C . LYS A 1 113 ? -9.562 -10.967 7.559 1.00 81.56 113 LYS A C 1
ATOM 939 O O . LYS A 1 113 ? -10.456 -10.975 6.718 1.00 81.56 113 LYS A O 1
ATOM 944 N N . GLU A 1 114 ? -9.475 -10.041 8.503 1.00 77.81 114 GLU A N 1
ATOM 945 C CA . GLU A 1 114 ? -10.426 -8.951 8.748 1.00 77.81 114 GLU A CA 1
ATOM 946 C C . GLU A 1 114 ? -10.024 -7.651 8.012 1.00 77.81 114 GLU A C 1
ATOM 948 O O . GLU A 1 114 ? -10.700 -6.633 8.087 1.00 77.81 114 GLU A O 1
ATOM 953 N N . GLY A 1 115 ? -8.908 -7.653 7.277 1.00 78.12 115 GLY A N 1
ATOM 954 C CA . GLY A 1 115 ? -8.318 -6.484 6.620 1.00 78.12 115 GLY A CA 1
ATOM 955 C C . GLY A 1 115 ? -8.957 -6.129 5.277 1.00 78.12 115 GLY A C 1
ATOM 956 O O . GLY A 1 115 ? -8.252 -5.876 4.294 1.00 78.12 115 GLY A O 1
ATOM 957 N N . ILE A 1 116 ? -10.290 -6.126 5.176 1.00 79.44 116 ILE A N 1
ATOM 958 C CA . ILE A 1 116 ? -10.957 -5.888 3.889 1.00 79.44 116 ILE A CA 1
ATOM 959 C C . ILE A 1 116 ? -10.622 -4.479 3.371 1.00 79.44 116 ILE A C 1
ATOM 961 O O . ILE A 1 116 ? -10.908 -3.459 3.999 1.00 79.44 116 ILE A O 1
ATOM 965 N N . GLY A 1 117 ? -10.029 -4.423 2.176 1.00 81.56 117 GLY A N 1
ATOM 966 C CA . GLY A 1 117 ? -9.609 -3.178 1.523 1.00 81.56 117 GLY A CA 1
ATOM 967 C C . GLY A 1 117 ? -8.183 -2.721 1.858 1.00 81.56 117 GLY A C 1
ATOM 968 O O . GLY A 1 117 ? -7.678 -1.824 1.182 1.00 81.56 117 GLY A O 1
ATOM 969 N N . GLU A 1 118 ? -7.496 -3.361 2.812 1.00 91.06 118 GLU A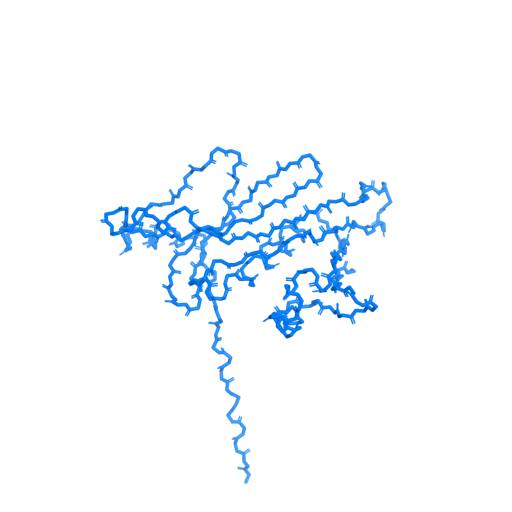 N 1
ATOM 970 C CA . GLU A 1 118 ? -6.120 -3.002 3.201 1.00 91.06 118 GLU A CA 1
ATOM 971 C C . GLU A 1 118 ? -5.103 -3.287 2.096 1.00 91.06 118 GLU A C 1
ATOM 973 O O . GLU A 1 118 ? -4.117 -2.568 1.969 1.00 91.06 118 GLU A O 1
ATOM 978 N N . ARG A 1 119 ? -5.393 -4.254 1.215 1.00 92.44 119 ARG A N 1
ATOM 979 C CA . ARG A 1 119 ? -4.567 -4.534 0.032 1.00 92.44 119 ARG A CA 1
ATOM 980 C C . ARG A 1 119 ? -4.270 -3.280 -0.770 1.00 92.44 119 ARG A C 1
ATOM 982 O O . ARG A 1 119 ? -3.136 -3.033 -1.152 1.00 92.44 119 ARG A O 1
ATOM 989 N N . GLY A 1 120 ? -5.304 -2.501 -1.063 1.00 92.50 120 GLY A N 1
ATOM 990 C CA . GLY A 1 120 ? -5.084 -1.318 -1.865 1.00 92.50 120 GLY A CA 1
ATOM 991 C C . GLY A 1 120 ? -4.540 -0.146 -1.048 1.00 92.50 120 GLY A C 1
ATOM 992 O O . GLY A 1 120 ? -3.945 0.726 -1.665 1.00 92.50 120 GLY A O 1
ATOM 993 N N . LEU A 1 121 ? -4.698 -0.108 0.287 1.00 94.56 121 LEU A N 1
ATOM 994 C CA . LEU A 1 121 ? -3.946 0.851 1.116 1.00 94.56 121 LEU A CA 1
ATOM 995 C C . LEU A 1 121 ? -2.445 0.611 0.953 1.00 94.56 121 LEU A C 1
ATOM 997 O O . LEU A 1 121 ? -1.696 1.557 0.755 1.00 94.56 121 LEU A O 1
ATOM 1001 N N . LEU A 1 122 ? -2.027 -0.657 0.981 1.00 96.44 122 LEU A N 1
ATOM 1002 C CA . LEU A 1 122 ? -0.635 -1.047 0.771 1.00 96.44 122 LEU A CA 1
ATOM 1003 C C . LEU A 1 122 ? -0.141 -0.692 -0.638 1.00 96.44 122 LEU A C 1
ATOM 1005 O O . LEU A 1 122 ? 0.943 -0.137 -0.776 1.00 96.44 122 LEU A O 1
ATOM 1009 N N . LEU A 1 123 ? -0.937 -0.975 -1.677 1.00 96.25 123 LEU A N 1
ATOM 1010 C CA . LEU A 1 123 ? -0.569 -0.639 -3.059 1.00 96.25 123 LEU A CA 1
ATOM 1011 C C . LEU A 1 123 ? -0.483 0.877 -3.289 1.00 96.25 123 LEU A C 1
ATOM 1013 O O . LEU A 1 123 ? 0.443 1.324 -3.954 1.00 96.25 123 LEU A O 1
ATOM 1017 N N . GLU A 1 124 ? -1.406 1.668 -2.736 1.00 95.75 124 GLU A N 1
ATOM 1018 C CA . GLU A 1 124 ? -1.336 3.137 -2.810 1.00 95.75 124 GLU A CA 1
ATOM 1019 C C . GLU A 1 124 ? -0.129 3.678 -2.050 1.00 95.75 124 GLU A C 1
ATOM 1021 O O . GLU A 1 124 ? 0.621 4.465 -2.611 1.00 95.75 124 GLU A O 1
ATOM 1026 N N . ALA A 1 125 ? 0.113 3.201 -0.825 1.00 96.56 125 ALA A N 1
ATOM 1027 C CA . ALA A 1 125 ? 1.272 3.614 -0.039 1.00 96.56 125 ALA A CA 1
ATOM 1028 C C . ALA A 1 125 ? 2.593 3.334 -0.772 1.00 96.56 125 ALA A C 1
ATOM 1030 O O . ALA A 1 125 ? 3.474 4.187 -0.782 1.00 96.56 125 ALA A O 1
ATOM 1031 N N . LEU A 1 126 ? 2.710 2.170 -1.424 1.00 97.38 126 LEU A N 1
ATOM 1032 C CA . LEU A 1 126 ? 3.852 1.842 -2.277 1.00 97.38 126 LEU A CA 1
ATOM 1033 C C . LEU A 1 126 ? 3.981 2.815 -3.454 1.00 97.38 126 LEU A C 1
ATOM 1035 O O . LEU A 1 126 ? 5.064 3.337 -3.706 1.00 97.38 126 LEU A O 1
ATOM 1039 N N . ILE A 1 127 ? 2.898 3.020 -4.206 1.00 96.50 127 ILE A N 1
ATOM 1040 C CA . ILE A 1 127 ? 2.919 3.852 -5.413 1.00 96.50 127 ILE A CA 1
ATOM 1041 C C . ILE A 1 127 ? 3.273 5.297 -5.057 1.00 96.50 127 ILE A C 1
ATOM 1043 O O . ILE A 1 127 ? 4.144 5.869 -5.709 1.00 96.50 127 ILE A O 1
ATOM 1047 N N . ASP A 1 128 ? 2.645 5.864 -4.029 1.00 95.38 128 ASP A N 1
ATOM 1048 C CA . ASP A 1 128 ? 2.880 7.241 -3.593 1.00 95.38 128 ASP A CA 1
ATOM 1049 C C . ASP A 1 128 ? 4.319 7.419 -3.085 1.00 95.38 128 ASP A C 1
ATOM 1051 O O . ASP A 1 128 ? 4.985 8.395 -3.436 1.00 95.38 128 ASP A O 1
ATOM 1055 N N . ASP A 1 129 ? 4.842 6.450 -2.326 1.00 95.06 129 ASP A N 1
ATOM 1056 C CA . ASP A 1 129 ? 6.222 6.464 -1.834 1.00 95.06 129 ASP A CA 1
ATOM 1057 C C . ASP A 1 129 ? 7.242 6.457 -2.982 1.00 95.06 129 ASP A C 1
ATOM 1059 O O . ASP A 1 129 ? 8.174 7.267 -2.985 1.00 95.06 129 ASP A O 1
ATOM 1063 N N . LEU A 1 130 ? 7.044 5.597 -3.988 1.00 93.75 130 LEU A N 1
ATOM 1064 C CA . LEU A 1 130 ? 7.915 5.543 -5.162 1.00 93.75 130 LEU A CA 1
ATOM 1065 C C . LEU A 1 130 ? 7.775 6.792 -6.040 1.00 93.75 130 LEU A C 1
ATOM 1067 O O . LEU A 1 130 ? 8.780 7.295 -6.532 1.00 93.75 130 LEU A O 1
ATOM 1071 N N . GLN A 1 131 ? 6.568 7.343 -6.198 1.00 93.88 131 GLN A N 1
ATOM 1072 C CA . GLN A 1 131 ? 6.351 8.593 -6.939 1.00 93.88 131 GLN A CA 1
ATOM 1073 C C . GLN A 1 131 ? 7.056 9.794 -6.300 1.00 93.88 131 GLN A C 1
ATOM 1075 O O . GLN A 1 131 ? 7.497 10.689 -7.016 1.00 93.88 131 GLN A O 1
ATOM 1080 N N . CYS A 1 132 ? 7.181 9.821 -4.971 1.00 90.88 132 CYS A N 1
ATOM 1081 C CA . CYS A 1 132 ? 7.913 10.880 -4.273 1.00 90.88 132 CYS A CA 1
ATOM 1082 C C . CYS A 1 132 ? 9.433 10.801 -4.485 1.00 90.88 132 CYS A C 1
ATOM 1084 O O . CYS A 1 132 ? 10.118 11.809 -4.324 1.00 90.88 132 CYS A O 1
ATOM 1086 N N . GLN A 1 133 ? 9.964 9.616 -4.803 1.00 89.94 133 GLN A N 1
ATOM 1087 C CA . GLN A 1 133 ? 11.405 9.353 -4.875 1.00 89.94 133 GLN A CA 1
ATOM 1088 C C . GLN A 1 133 ? 11.930 9.231 -6.309 1.00 89.94 133 GLN A C 1
ATOM 1090 O O . GLN A 1 133 ? 13.079 9.579 -6.563 1.00 89.94 133 GLN A O 1
ATOM 1095 N N . TYR A 1 134 ? 11.102 8.765 -7.247 1.00 88.50 134 TYR A N 1
ATOM 1096 C CA . TYR A 1 134 ? 11.526 8.400 -8.595 1.00 88.50 134 TYR A CA 1
ATOM 1097 C C . TYR A 1 134 ? 10.643 9.049 -9.658 1.00 88.50 134 TYR A C 1
ATOM 1099 O O . TYR A 1 134 ? 9.417 8.950 -9.627 1.00 88.50 134 TYR A O 1
ATOM 1107 N N . ASN A 1 135 ? 11.279 9.634 -10.675 1.00 87.31 135 ASN A N 1
ATOM 1108 C CA . ASN A 1 135 ? 10.574 10.199 -11.830 1.00 87.31 135 ASN A CA 1
ATOM 1109 C C . ASN A 1 135 ? 9.959 9.107 -12.719 1.00 87.31 135 ASN A C 1
ATOM 1111 O O . ASN A 1 135 ? 8.848 9.262 -13.228 1.00 87.31 135 ASN A O 1
ATOM 1115 N N . LYS A 1 136 ? 10.701 8.008 -12.907 1.00 90.94 136 LYS A N 1
ATOM 1116 C CA . LYS A 1 136 ? 10.320 6.847 -13.712 1.00 90.94 136 LYS A CA 1
ATOM 1117 C C . LYS A 1 136 ? 10.606 5.584 -12.916 1.00 90.94 136 LYS A C 1
ATOM 1119 O O . LYS A 1 136 ? 11.730 5.384 -12.459 1.00 90.94 136 LYS A O 1
ATOM 1124 N N . PHE A 1 137 ? 9.610 4.722 -12.768 1.00 93.31 137 PHE A N 1
ATOM 1125 C CA . PHE A 1 137 ? 9.792 3.453 -12.074 1.00 93.31 137 PHE A CA 1
ATOM 1126 C C . PHE A 1 137 ? 8.851 2.371 -12.593 1.00 93.31 137 PHE A C 1
ATOM 1128 O O . PHE A 1 137 ? 7.786 2.650 -13.153 1.00 93.31 137 PHE A O 1
ATOM 1135 N N . SER A 1 138 ? 9.244 1.119 -12.383 1.00 95.31 138 SER A N 1
ATOM 1136 C CA . SER A 1 138 ? 8.399 -0.043 -12.616 1.00 95.31 138 SER A CA 1
ATOM 1137 C C . SER A 1 138 ? 8.394 -0.958 -11.399 1.00 95.31 138 SER A C 1
ATOM 1139 O O . SER A 1 138 ? 9.413 -1.140 -10.738 1.00 95.31 138 SER A O 1
ATOM 1141 N N . VAL A 1 139 ? 7.230 -1.529 -11.106 1.00 97.00 139 VAL A N 1
ATOM 1142 C CA . VAL A 1 139 ? 7.056 -2.562 -10.086 1.00 97.00 139 VAL A CA 1
ATOM 1143 C C . VAL A 1 139 ? 6.573 -3.818 -10.789 1.00 97.00 139 VAL A C 1
ATOM 1145 O O . VAL A 1 139 ? 5.558 -3.777 -11.484 1.00 97.00 139 VAL A O 1
ATOM 1148 N N . HIS A 1 140 ? 7.270 -4.931 -10.605 1.00 96.75 140 HIS A N 1
ATOM 1149 C CA . HIS A 1 140 ? 6.914 -6.217 -11.186 1.00 96.75 140 HIS A CA 1
ATOM 1150 C C . HIS A 1 140 ? 6.828 -7.309 -10.120 1.00 96.75 140 HIS A C 1
ATOM 1152 O O . HIS A 1 140 ? 7.581 -7.298 -9.163 1.00 96.75 140 HIS A O 1
ATOM 1158 N N . GLY A 1 141 ? 5.937 -8.283 -10.275 1.00 96.31 141 GLY A N 1
ATOM 1159 C CA . GLY A 1 141 ? 5.847 -9.416 -9.349 1.00 96.31 141 GLY A CA 1
ATOM 1160 C C . GLY A 1 141 ? 5.137 -10.608 -9.973 1.00 96.31 141 GLY A C 1
ATOM 1161 O O . GLY A 1 141 ? 4.343 -10.454 -10.901 1.00 96.31 141 GLY A O 1
ATOM 1162 N N . SER A 1 142 ? 5.412 -11.817 -9.487 1.00 96.56 142 SER A N 1
ATOM 1163 C CA . SER A 1 142 ? 4.724 -13.027 -9.955 1.00 96.56 142 SER A CA 1
ATOM 1164 C C . SER A 1 142 ? 3.244 -12.976 -9.577 1.00 96.56 142 SER A C 1
ATOM 1166 O O . SER A 1 142 ? 2.909 -12.998 -8.393 1.00 96.56 142 SER A O 1
ATOM 1168 N N . TYR A 1 143 ? 2.336 -12.956 -10.562 1.00 95.50 143 TYR A N 1
ATOM 1169 C CA . TYR A 1 143 ? 0.900 -12.927 -10.267 1.00 95.50 143 TYR A CA 1
ATOM 1170 C C . TYR A 1 143 ? 0.476 -14.171 -9.490 1.00 95.50 143 TYR A C 1
ATOM 1172 O O . TYR A 1 143 ? -0.275 -14.059 -8.529 1.00 95.50 143 TYR A O 1
ATOM 1180 N N . ASN A 1 144 ? 0.990 -15.348 -9.858 1.00 94.06 144 ASN A N 1
ATOM 1181 C CA . ASN A 1 144 ? 0.659 -16.599 -9.175 1.00 94.06 144 ASN A CA 1
ATOM 1182 C C . ASN A 1 144 ? 1.066 -16.563 -7.693 1.00 94.06 144 ASN A C 1
ATOM 1184 O O . ASN A 1 144 ? 0.310 -17.017 -6.843 1.00 94.06 144 ASN A O 1
ATOM 1188 N N . HIS A 1 145 ? 2.222 -15.979 -7.373 1.00 93.56 145 HIS A N 1
ATOM 1189 C CA . HIS A 1 145 ? 2.670 -15.849 -5.988 1.00 93.56 145 HIS A CA 1
ATOM 1190 C C . HIS A 1 145 ? 1.837 -14.810 -5.222 1.00 93.56 145 HIS A C 1
ATOM 1192 O O . HIS A 1 145 ? 1.163 -15.152 -4.255 1.00 93.56 145 HIS A O 1
ATOM 1198 N N . ILE A 1 146 ? 1.786 -13.574 -5.727 1.00 93.88 146 ILE A N 1
ATOM 1199 C CA . ILE A 1 146 ? 1.134 -12.427 -5.075 1.00 93.88 146 ILE A CA 1
ATOM 1200 C C . ILE A 1 146 ? -0.384 -12.601 -4.938 1.00 93.88 146 ILE A C 1
ATOM 1202 O O . ILE A 1 146 ? -1.004 -12.060 -4.026 1.00 93.88 146 ILE A O 1
ATOM 1206 N N . SER A 1 147 ? -1.017 -13.349 -5.844 1.00 89.38 147 SER A N 1
ATOM 1207 C CA . SER A 1 147 ? -2.453 -13.637 -5.768 1.00 89.38 147 SER A CA 1
ATOM 1208 C C . SER A 1 147 ? -2.802 -14.864 -4.927 1.00 89.38 147 SER A C 1
ATOM 1210 O O . SER A 1 147 ? -3.980 -15.223 -4.870 1.00 89.38 147 SER A O 1
ATOM 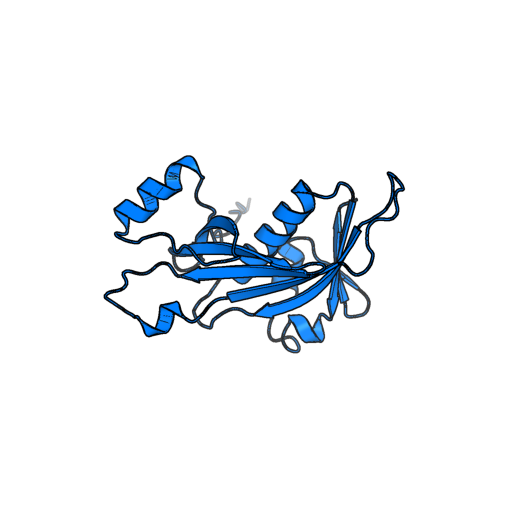1212 N N . HIS A 1 148 ? -1.807 -15.513 -4.310 1.00 87.31 148 HIS A N 1
ATOM 1213 C CA . HIS A 1 148 ? -1.939 -16.813 -3.649 1.00 87.31 148 HIS A CA 1
ATOM 1214 C C . HIS A 1 148 ? -2.623 -17.838 -4.564 1.00 87.31 148 HIS A C 1
ATOM 1216 O O . HIS A 1 148 ? -3.675 -18.389 -4.244 1.00 87.31 148 HIS A O 1
ATOM 1222 N N . SER A 1 149 ? -2.058 -18.035 -5.752 1.00 86.75 149 SER A N 1
ATOM 1223 C CA . SER A 1 149 ? -2.584 -18.925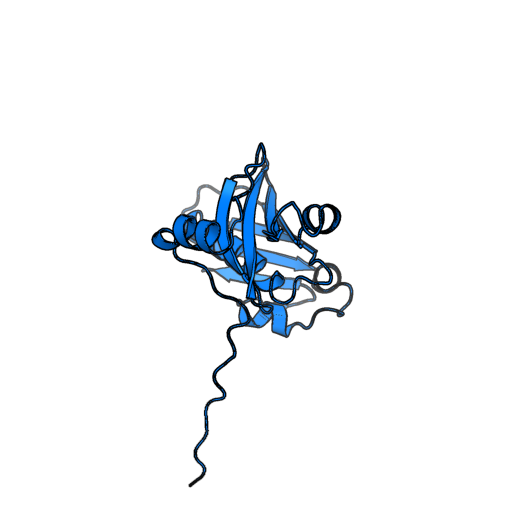 -6.789 1.00 86.75 149 SER A CA 1
ATOM 1224 C C . SER A 1 149 ? -4.006 -18.602 -7.244 1.00 86.75 149 SER A C 1
ATOM 1226 O O . SER A 1 149 ? -4.831 -19.488 -7.453 1.00 86.75 149 SER A O 1
ATOM 1228 N N . GLY A 1 150 ? -4.282 -17.310 -7.441 1.00 80.88 150 GLY A N 1
ATOM 1229 C CA . GLY A 1 150 ? -5.533 -16.820 -8.020 1.00 80.88 150 GLY A CA 1
ATOM 1230 C C . GLY A 1 150 ? -6.667 -16.605 -7.018 1.00 80.88 150 GLY A C 1
ATOM 1231 O O . GLY A 1 150 ? -7.754 -16.198 -7.425 1.00 80.88 150 GLY A O 1
ATOM 1232 N N . LEU A 1 151 ? -6.430 -16.802 -5.716 1.00 85.50 151 LEU A N 1
ATOM 1233 C CA . LEU A 1 151 ? -7.401 -16.453 -4.669 1.00 85.50 151 LEU A CA 1
ATOM 1234 C C . LEU A 1 151 ? -7.722 -14.951 -4.660 1.00 85.50 151 LEU A C 1
ATOM 1236 O O . LEU A 1 151 ? -8.802 -14.538 -4.233 1.00 85.50 151 LEU A O 1
ATOM 1240 N N . ILE A 1 152 ? -6.795 -14.126 -5.150 1.00 87.19 152 ILE A N 1
ATOM 1241 C CA . ILE A 1 152 ? -6.984 -12.689 -5.328 1.00 87.19 152 ILE A CA 1
ATOM 1242 C C . ILE A 1 152 ? -7.196 -12.378 -6.815 1.00 87.19 152 ILE A C 1
ATOM 1244 O O . ILE A 1 152 ? -6.306 -12.564 -7.649 1.00 87.19 152 ILE A O 1
ATOM 1248 N N . SER A 1 153 ? -8.371 -11.830 -7.136 1.00 90.06 153 SER A N 1
ATOM 1249 C CA . SER A 1 153 ? -8.718 -11.407 -8.497 1.00 90.06 153 SER A CA 1
ATOM 1250 C C . SER A 1 153 ? -7.732 -10.373 -9.048 1.00 90.06 153 SER A C 1
ATOM 1252 O O . SER A 1 153 ? -7.325 -9.449 -8.340 1.00 90.06 153 SER A O 1
ATOM 1254 N N . LEU A 1 154 ? -7.417 -10.476 -10.343 1.00 91.81 154 LEU A N 1
ATOM 1255 C CA . LEU A 1 154 ? -6.627 -9.483 -11.077 1.00 91.81 154 LEU A CA 1
ATOM 1256 C C . LEU A 1 154 ? -7.208 -8.064 -10.951 1.00 91.81 154 LEU A C 1
ATOM 1258 O O . LEU A 1 154 ? -6.459 -7.089 -10.906 1.00 91.81 154 LEU A O 1
ATOM 1262 N N . GLU A 1 155 ? -8.533 -7.940 -10.830 1.00 91.38 155 GLU A N 1
ATOM 1263 C CA . GLU A 1 155 ? -9.206 -6.647 -10.671 1.00 91.38 155 GLU A CA 1
ATOM 1264 C C . GLU A 1 155 ? -8.734 -5.887 -9.418 1.00 91.38 155 GLU A C 1
ATOM 1266 O O . GLU A 1 155 ? -8.714 -4.657 -9.394 1.00 91.38 155 GLU A O 1
ATOM 1271 N N . CYS A 1 156 ? -8.290 -6.605 -8.379 1.00 88.94 156 CYS A N 1
ATOM 1272 C CA . CYS A 1 156 ? -7.728 -5.988 -7.179 1.00 88.94 156 CYS A CA 1
ATOM 1273 C C . CYS A 1 156 ? -6.413 -5.246 -7.442 1.00 88.94 156 CYS A C 1
ATOM 1275 O O . CYS A 1 156 ? -6.048 -4.403 -6.630 1.00 88.94 156 CYS A O 1
ATOM 1277 N N . PHE A 1 157 ? -5.715 -5.552 -8.534 1.00 94.00 157 PHE A N 1
ATOM 1278 C CA . PHE A 1 157 ? -4.454 -4.922 -8.917 1.00 94.00 157 PHE A CA 1
ATOM 1279 C C . PHE A 1 157 ? -4.667 -3.916 -10.049 1.00 94.00 157 PHE A C 1
ATOM 1281 O O . PHE A 1 157 ? -4.140 -2.804 -9.996 1.00 94.00 157 PHE A O 1
ATOM 1288 N N . SER A 1 158 ? -5.494 -4.259 -11.043 1.00 94.69 158 SER A N 1
ATOM 1289 C CA . SER A 1 158 ? -5.715 -3.401 -12.213 1.00 94.69 158 SER A CA 1
ATOM 1290 C C . SER A 1 158 ? -6.395 -2.075 -11.885 1.00 94.69 158 SER A C 1
ATOM 1292 O O . SER A 1 158 ? -6.112 -1.070 -12.535 1.00 94.69 158 SER A O 1
ATOM 1294 N N . ARG A 1 159 ? -7.209 -2.025 -10.821 1.00 92.75 159 ARG A N 1
ATOM 1295 C CA . ARG A 1 159 ? -7.762 -0.769 -10.281 1.00 92.75 159 ARG A CA 1
ATOM 1296 C C . ARG A 1 159 ? -6.684 0.232 -9.835 1.00 92.75 159 ARG A C 1
ATOM 1298 O O . ARG A 1 159 ? -6.976 1.421 -9.797 1.00 92.75 159 ARG A O 1
ATOM 1305 N N . TYR A 1 160 ? -5.465 -0.229 -9.542 1.00 92.88 160 TYR A N 1
ATOM 1306 C CA . TYR A 1 160 ? -4.312 0.599 -9.155 1.00 92.88 160 TYR A CA 1
ATOM 1307 C C . TYR A 1 160 ? -3.274 0.743 -10.274 1.00 92.88 160 TYR A C 1
ATOM 1309 O O . TYR A 1 160 ? -2.156 1.176 -10.027 1.00 92.88 160 TYR A O 1
ATOM 1317 N N . GLY A 1 161 ? -3.627 0.373 -11.509 1.00 95.38 161 GLY A N 1
ATOM 1318 C CA . GLY A 1 161 ? -2.765 0.553 -12.678 1.00 95.38 161 GLY A CA 1
ATOM 1319 C C . GLY A 1 161 ? -1.832 -0.617 -12.995 1.00 95.38 161 GLY A C 1
ATOM 1320 O O . GLY A 1 161 ? -1.093 -0.533 -13.973 1.00 95.38 161 GLY A O 1
ATOM 1321 N N . PHE A 1 162 ? -1.880 -1.719 -12.238 1.00 96.69 162 PHE A N 1
ATOM 1322 C CA . PHE A 1 162 ? -1.130 -2.929 -12.589 1.00 96.69 162 PHE A CA 1
ATOM 1323 C C . PHE A 1 162 ? -1.757 -3.649 -13.793 1.00 96.69 162 PHE A C 1
ATOM 1325 O O . PHE A 1 162 ? -2.975 -3.808 -13.888 1.00 96.69 162 PHE A O 1
ATOM 1332 N N . LYS A 1 163 ? -0.921 -4.154 -14.694 1.00 97.25 163 LYS A N 1
ATOM 1333 C CA . LYS A 1 163 ? -1.297 -5.006 -15.828 1.00 97.25 163 LYS A CA 1
ATOM 1334 C C . LYS A 1 163 ? -0.752 -6.413 -15.622 1.00 97.25 163 LYS A C 1
ATOM 1336 O O . LYS A 1 163 ? 0.250 -6.586 -14.938 1.00 97.25 163 LYS A O 1
ATOM 1341 N N . LEU A 1 164 ? -1.415 -7.414 -16.198 1.00 96.69 164 LEU A N 1
ATOM 1342 C CA . LEU A 1 164 ? -0.921 -8.791 -16.212 1.00 96.69 164 LEU A CA 1
ATOM 1343 C C . LEU A 1 164 ? -0.303 -9.090 -17.576 1.00 96.69 164 LEU A C 1
ATOM 1345 O O . LEU A 1 164 ? -1.017 -9.125 -18.575 1.00 96.69 164 LEU A O 1
ATOM 1349 N N . GLU A 1 165 ? 1.000 -9.346 -17.604 1.00 96.56 165 GLU A N 1
ATOM 1350 C CA . GLU A 1 165 ? 1.745 -9.676 -18.821 1.00 96.56 165 GLU A CA 1
ATOM 1351 C C . GLU A 1 165 ? 2.673 -10.859 -18.537 1.00 96.56 165 GLU A C 1
ATOM 1353 O O . GLU A 1 165 ? 3.444 -10.840 -17.579 1.00 96.56 165 GLU A O 1
ATOM 1358 N N . ASN A 1 166 ? 2.577 -11.926 -19.338 1.00 94.62 166 ASN A N 1
ATOM 1359 C CA . ASN A 1 166 ? 3.410 -13.133 -19.208 1.00 94.62 166 ASN A CA 1
ATOM 1360 C C . ASN A 1 166 ? 3.477 -13.703 -17.771 1.00 94.62 166 ASN A C 1
ATOM 1362 O O . ASN A 1 166 ? 4.534 -14.112 -17.295 1.00 94.62 166 ASN A O 1
ATOM 1366 N N . GLY A 1 167 ? 2.345 -13.699 -17.056 1.00 94.00 167 GLY A N 1
ATOM 1367 C CA . GLY A 1 167 ? 2.252 -14.199 -15.678 1.00 94.00 167 GLY A CA 1
ATOM 1368 C C . GLY A 1 167 ? 2.795 -13.252 -14.599 1.00 94.00 167 GLY A C 1
ATOM 1369 O O . GLY A 1 167 ? 2.792 -13.615 -13.421 1.00 94.00 167 GLY A O 1
ATOM 1370 N N . LYS A 1 168 ? 3.221 -12.038 -14.967 1.00 96.38 168 LYS A N 1
ATOM 1371 C CA . LYS A 1 168 ? 3.692 -11.003 -14.043 1.00 96.38 168 LYS A CA 1
ATOM 1372 C C . LYS A 1 168 ? 2.684 -9.864 -13.921 1.00 96.38 168 LYS A C 1
ATOM 1374 O O . LYS A 1 168 ? 2.158 -9.385 -14.922 1.00 96.38 168 LYS A O 1
ATOM 1379 N N . LEU A 1 169 ? 2.438 -9.421 -12.692 1.00 97.06 169 LEU A N 1
ATOM 1380 C CA . LEU A 1 169 ? 1.839 -8.117 -12.424 1.00 97.06 169 LEU A CA 1
ATOM 1381 C C . LEU A 1 169 ? 2.891 -7.045 -12.689 1.00 97.06 169 LEU A C 1
ATOM 1383 O O . LEU A 1 169 ? 4.001 -7.166 -12.181 1.00 97.06 169 LEU A O 1
ATOM 1387 N N . ILE A 1 170 ? 2.542 -6.017 -13.457 1.00 97.31 170 ILE A N 1
ATOM 1388 C CA . ILE A 1 170 ? 3.440 -4.924 -13.835 1.00 97.31 170 ILE A CA 1
ATOM 1389 C C . ILE A 1 170 ? 2.724 -3.592 -13.627 1.00 97.31 170 ILE A C 1
ATOM 1391 O O . ILE A 1 170 ? 1.688 -3.342 -14.237 1.00 97.31 170 ILE A O 1
ATOM 1395 N N . TYR A 1 171 ? 3.286 -2.724 -12.795 1.00 97.44 171 TYR A N 1
ATOM 1396 C CA . TYR A 1 171 ? 2.948 -1.305 -12.728 1.00 97.44 171 TYR A CA 1
ATOM 1397 C C . TYR A 1 171 ? 4.105 -0.510 -13.322 1.00 97.44 171 TYR A C 1
ATOM 1399 O O . TYR A 1 171 ? 5.262 -0.778 -13.007 1.00 97.44 171 TYR A O 1
ATOM 1407 N N . GLN A 1 172 ? 3.809 0.486 -14.152 1.00 95.06 172 GLN A N 1
ATOM 1408 C CA . GLN A 1 172 ? 4.836 1.332 -14.745 1.00 95.06 172 GLN A CA 1
ATOM 1409 C C . GLN A 1 172 ? 4.409 2.794 -14.713 1.00 95.06 172 GLN A C 1
ATOM 1411 O O . GLN A 1 172 ? 3.341 3.156 -15.212 1.00 95.06 172 GLN A O 1
ATOM 1416 N N . LYS A 1 173 ? 5.283 3.633 -14.160 1.00 92.44 173 LYS A N 1
ATOM 1417 C CA . LYS A 1 173 ? 5.222 5.085 -14.275 1.00 92.44 173 LYS A CA 1
ATOM 1418 C C . LYS A 1 173 ? 6.344 5.529 -15.208 1.00 92.44 173 LYS A C 1
ATOM 1420 O O . LYS A 1 173 ? 7.521 5.391 -14.880 1.00 92.44 173 LYS A O 1
ATOM 1425 N N . THR A 1 174 ? 5.951 6.036 -16.372 1.00 84.19 174 THR A N 1
ATOM 1426 C CA . THR A 1 174 ? 6.831 6.689 -17.351 1.00 84.19 174 THR A CA 1
ATOM 1427 C C . THR A 1 174 ? 6.845 8.199 -17.179 1.00 84.19 174 THR A C 1
ATOM 1429 O O . THR A 1 174 ? 5.837 8.738 -16.645 1.00 84.19 174 THR A O 1
#